Protein AF-K1S7L2-F1 (afdb_monomer_lite)

InterPro domains:
  IPR024937 Domain X [PF01348] (19-110)
  IPR049030 AI2M/AI1M-like, HNH endonuclease domain [PF21368] (154-174)

Organism: NCBI:txid408170

Structure (mmCIF, N/CA/C/O backbone):
data_AF-K1S7L2-F1
#
_entry.id   AF-K1S7L2-F1
#
loop_
_atom_site.group_PDB
_atom_site.id
_atom_site.type_symbol
_atom_site.label_atom_id
_atom_site.label_alt_id
_atom_site.label_comp_id
_atom_site.label_asym_id
_atom_site.label_entity_id
_atom_site.label_seq_id
_atom_site.pdbx_PDB_ins_code
_atom_site.Cartn_x
_atom_site.Cartn_y
_atom_site.Cartn_z
_atom_site.occupancy
_atom_site.B_iso_or_equiv
_atom_site.auth_seq_id
_atom_site.auth_comp_id
_atom_site.auth_asym_id
_atom_site.auth_atom_id
_atom_site.pdbx_PDB_model_num
ATOM 1 N N . MET A 1 1 ? 6.004 -7.649 -17.646 1.00 73.94 1 MET A N 1
ATOM 2 C CA . MET A 1 1 ? 5.746 -8.508 -16.468 1.00 73.94 1 MET A CA 1
ATOM 3 C C . MET A 1 1 ? 5.231 -7.711 -15.265 1.00 73.94 1 MET A C 1
ATOM 5 O O . MET A 1 1 ? 4.124 -7.983 -14.828 1.00 73.94 1 MET A O 1
ATOM 9 N N . ILE A 1 2 ? 5.937 -6.671 -14.799 1.00 81.94 2 ILE A N 1
ATOM 10 C CA . ILE A 1 2 ? 5.478 -5.787 -13.698 1.00 81.94 2 ILE A CA 1
ATOM 11 C C . ILE A 1 2 ? 4.090 -5.176 -13.944 1.00 81.94 2 ILE A C 1
ATOM 13 O O . ILE A 1 2 ? 3.251 -5.169 -13.051 1.00 81.94 2 ILE A O 1
ATOM 17 N N . ARG A 1 3 ? 3.817 -4.721 -15.174 1.00 82.31 3 ARG A N 1
ATOM 18 C CA . ARG A 1 3 ? 2.500 -4.181 -15.559 1.00 82.31 3 ARG A CA 1
ATOM 19 C C . ARG A 1 3 ? 1.373 -5.199 -15.380 1.00 82.31 3 ARG A C 1
ATOM 21 O O . ARG A 1 3 ? 0.366 -4.873 -14.769 1.00 82.31 3 ARG A O 1
ATOM 28 N N . LYS A 1 4 ? 1.578 -6.433 -15.862 1.00 85.06 4 LYS A N 1
ATOM 29 C CA . LYS A 1 4 ? 0.624 -7.538 -15.681 1.00 85.06 4 LYS A CA 1
ATOM 30 C C . LYS A 1 4 ? 0.366 -7.770 -14.191 1.00 85.06 4 LYS A C 1
ATOM 32 O O . LYS A 1 4 ? -0.777 -7.733 -13.779 1.00 85.06 4 LYS A O 1
ATOM 37 N N . LYS A 1 5 ? 1.418 -7.813 -13.365 1.00 86.44 5 LYS A N 1
ATOM 38 C CA . LYS A 1 5 ? 1.265 -7.946 -11.906 1.00 86.44 5 LYS A CA 1
ATOM 39 C C . LYS A 1 5 ? 0.478 -6.810 -11.247 1.00 86.44 5 LYS A C 1
ATOM 41 O O . LYS A 1 5 ? -0.316 -7.072 -10.355 1.00 86.44 5 LYS A O 1
ATOM 46 N N . LEU A 1 6 ? 0.662 -5.561 -11.674 1.00 86.94 6 LEU A N 1
ATOM 47 C CA . LEU A 1 6 ? -0.126 -4.436 -11.155 1.00 86.94 6 LEU A CA 1
ATOM 48 C C . LEU A 1 6 ? -1.616 -4.537 -11.509 1.00 86.94 6 LEU A C 1
ATOM 50 O O . LEU A 1 6 ? -2.456 -4.131 -10.704 1.00 86.94 6 LEU A O 1
ATOM 54 N N . LEU A 1 7 ? -1.928 -5.065 -12.695 1.00 87.75 7 LEU A N 1
ATOM 55 C CA . LEU A 1 7 ? -3.298 -5.355 -13.117 1.00 87.75 7 LEU A CA 1
ATOM 56 C C . LEU A 1 7 ? -3.876 -6.544 -12.343 1.00 87.75 7 LEU A C 1
ATOM 58 O O . LEU A 1 7 ? -4.989 -6.428 -11.845 1.00 87.75 7 LEU A O 1
ATOM 62 N N . ASP A 1 8 ? -3.103 -7.622 -12.167 1.00 88.19 8 ASP A N 1
ATOM 63 C CA . ASP A 1 8 ? -3.499 -8.807 -11.390 1.00 88.19 8 ASP A CA 1
ATOM 64 C C . ASP A 1 8 ? -3.865 -8.427 -9.948 1.00 88.19 8 ASP A C 1
ATOM 66 O O . ASP A 1 8 ? -4.847 -8.910 -9.393 1.00 88.19 8 ASP A O 1
ATOM 70 N N . TYR A 1 9 ? -3.101 -7.515 -9.340 1.00 87.19 9 TYR A N 1
ATOM 71 C CA . TYR A 1 9 ? -3.396 -7.000 -8.003 1.00 87.19 9 TYR A CA 1
ATOM 72 C C . TYR A 1 9 ? -4.542 -5.972 -7.969 1.00 87.19 9 TYR A C 1
ATOM 74 O O . TYR A 1 9 ? -4.913 -5.502 -6.895 1.00 87.19 9 TYR A O 1
ATOM 82 N N . GLY A 1 10 ? -5.076 -5.553 -9.120 1.00 87.94 10 GLY A N 1
ATOM 83 C CA . GLY A 1 10 ? -6.104 -4.512 -9.213 1.00 87.94 10 GLY A CA 1
ATOM 84 C C . GLY A 1 10 ? -5.632 -3.115 -8.787 1.00 87.94 10 GLY A C 1
ATOM 85 O O . GLY A 1 10 ? -6.458 -2.249 -8.505 1.00 87.94 10 GLY A O 1
ATOM 86 N N . ALA A 1 11 ? -4.315 -2.883 -8.721 1.00 89.00 11 ALA A N 1
ATOM 87 C CA . ALA A 1 11 ? -3.704 -1.616 -8.295 1.00 89.00 11 ALA A CA 1
ATOM 88 C C . ALA A 1 11 ? -3.587 -0.583 -9.427 1.00 89.00 11 ALA A C 1
ATOM 90 O O . ALA A 1 11 ? -3.297 0.590 -9.178 1.00 89.00 11 ALA A O 1
ATOM 91 N N . LEU A 1 12 ? -3.769 -1.016 -10.674 1.00 92.12 12 LEU A N 1
ATOM 92 C CA . LEU A 1 12 ? -3.581 -0.201 -11.866 1.00 92.12 12 LEU A CA 1
ATOM 93 C C . LEU A 1 12 ? -4.836 -0.201 -12.738 1.00 92.12 12 LEU A C 1
ATOM 95 O O . LEU A 1 12 ? -5.480 -1.225 -12.935 1.00 92.12 12 LEU A O 1
ATOM 99 N N . GLU A 1 13 ? -5.139 0.962 -13.299 1.00 89.81 13 GLU A N 1
ATOM 100 C CA . GLU A 1 13 ? -6.130 1.165 -14.345 1.00 89.81 13 GLU A CA 1
ATOM 101 C C . GLU A 1 13 ? -5.433 1.762 -15.572 1.00 89.81 13 GLU A C 1
ATOM 103 O O . GLU A 1 13 ? -4.646 2.707 -15.453 1.00 89.81 13 GLU A O 1
ATOM 108 N N . ILE A 1 14 ? -5.713 1.209 -16.751 1.00 88.31 14 ILE A N 1
ATOM 109 C CA . ILE A 1 14 ? -5.233 1.752 -18.024 1.00 88.31 14 ILE A CA 1
ATOM 110 C C . ILE A 1 14 ? -6.336 2.655 -18.565 1.00 88.31 14 ILE A C 1
ATOM 112 O O . ILE A 1 14 ? -7.456 2.200 -18.783 1.00 88.31 14 ILE A O 1
ATOM 116 N N . LYS A 1 15 ? -6.031 3.938 -18.764 1.00 85.81 15 LYS A N 1
ATOM 117 C CA . LYS A 1 15 ? -6.932 4.889 -19.426 1.00 85.81 15 LYS A CA 1
ATOM 118 C C . LYS A 1 15 ? -6.304 5.368 -20.719 1.00 85.81 15 LYS A C 1
ATOM 120 O O . LYS A 1 15 ? -5.113 5.653 -20.742 1.00 85.81 15 LYS A O 1
ATOM 125 N N . MET A 1 16 ? -7.100 5.514 -21.770 1.00 84.62 16 MET A N 1
ATOM 126 C CA . MET A 1 16 ? -6.649 6.185 -22.984 1.00 84.62 16 MET A CA 1
ATOM 127 C C . MET A 1 16 ? -6.939 7.679 -22.898 1.00 84.62 16 MET A C 1
ATOM 129 O O . MET A 1 16 ? -8.028 8.083 -22.495 1.00 84.62 16 MET A O 1
ATOM 133 N N . HIS A 1 17 ? -5.964 8.497 -23.278 1.00 78.38 17 HIS A N 1
ATOM 134 C CA . HIS A 1 17 ? -6.149 9.933 -23.449 1.00 78.38 17 HIS A CA 1
ATOM 135 C C . HIS A 1 17 ? -5.375 10.381 -24.691 1.00 78.38 17 HIS A C 1
ATOM 137 O O . HIS A 1 17 ? -4.166 10.169 -24.776 1.00 78.38 17 HIS A O 1
ATOM 143 N N . ASN A 1 18 ? -6.072 10.969 -25.667 1.00 78.50 18 ASN A N 1
ATOM 144 C CA . ASN A 1 18 ? -5.516 11.402 -26.958 1.00 78.50 18 ASN A CA 1
ATOM 145 C C . ASN A 1 18 ? -4.685 10.313 -27.670 1.00 78.50 18 ASN A C 1
ATOM 147 O O . ASN A 1 18 ? -3.559 10.562 -28.095 1.00 78.50 18 ASN A O 1
ATOM 151 N N . GLY A 1 19 ? -5.204 9.081 -27.732 1.00 80.50 19 GLY A N 1
ATOM 152 C CA . GLY A 1 19 ? -4.535 7.952 -28.398 1.00 80.50 19 GLY A CA 1
ATOM 153 C C . GLY A 1 19 ? -3.297 7.401 -27.676 1.00 80.50 19 GLY A C 1
ATOM 154 O O . GLY A 1 19 ? -2.650 6.497 -28.195 1.00 80.50 19 GLY A O 1
ATOM 155 N N . LYS A 1 20 ? -2.959 7.911 -26.482 1.00 82.44 20 LYS A N 1
ATOM 156 C CA . LYS A 1 20 ? -1.865 7.404 -25.640 1.00 82.44 20 LYS A CA 1
ATOM 157 C C . LYS A 1 20 ? -2.411 6.705 -24.398 1.00 82.44 20 LYS A C 1
ATOM 159 O O . LYS A 1 20 ? -3.369 7.170 -23.776 1.00 82.44 20 LYS A O 1
ATOM 164 N N . GLU A 1 21 ? -1.778 5.597 -24.020 1.00 85.31 21 GLU A N 1
ATOM 165 C CA . GLU A 1 21 ? -2.082 4.879 -22.781 1.00 85.31 21 GLU A CA 1
ATOM 166 C C . GLU A 1 21 ? -1.514 5.617 -21.564 1.00 85.31 21 GLU A C 1
ATOM 168 O O . GLU A 1 21 ? -0.316 5.888 -21.475 1.00 85.31 21 GLU A O 1
ATOM 173 N N . PHE A 1 22 ? -2.374 5.889 -20.587 1.00 82.12 22 PHE A N 1
ATOM 174 C CA . PHE A 1 22 ? -2.014 6.435 -19.287 1.00 82.12 22 PHE A CA 1
ATOM 175 C C . PHE A 1 22 ? -2.289 5.414 -18.190 1.00 82.12 22 PHE A C 1
ATOM 177 O O . PHE A 1 22 ? -3.407 4.928 -18.009 1.00 82.12 22 PHE A O 1
ATOM 184 N N . TYR A 1 23 ? -1.253 5.143 -17.405 1.00 87.19 23 TYR A N 1
ATOM 185 C CA . TYR A 1 23 ? -1.299 4.236 -16.269 1.00 87.19 23 TYR A CA 1
ATOM 186 C C . TYR A 1 23 ? -1.685 5.013 -15.011 1.00 87.19 23 TYR A C 1
ATOM 188 O O . TYR A 1 23 ? -0.914 5.843 -14.527 1.00 87.19 23 TYR A O 1
ATOM 196 N N . LYS A 1 24 ? -2.886 4.766 -14.480 1.00 89.81 24 LYS A N 1
ATOM 197 C CA . LYS A 1 24 ? -3.389 5.442 -13.279 1.00 89.81 24 LYS A CA 1
ATOM 198 C C . LYS A 1 24 ? -3.523 4.462 -12.111 1.00 89.81 24 LYS A C 1
ATOM 200 O O . LYS A 1 24 ? -4.130 3.407 -12.273 1.00 89.81 24 LYS A O 1
ATOM 205 N N . PRO A 1 25 ? -3.013 4.805 -10.915 1.00 93.12 25 PRO A N 1
ATOM 206 C CA . PRO A 1 25 ? -3.255 4.013 -9.716 1.00 93.12 25 PRO A CA 1
ATOM 207 C C . PRO A 1 25 ? -4.755 3.932 -9.407 1.00 93.12 25 PRO A C 1
ATOM 209 O O . PRO A 1 25 ? -5.453 4.955 -9.424 1.00 93.12 25 PRO A O 1
ATOM 212 N N . LYS A 1 26 ? -5.237 2.732 -9.089 1.00 94.06 26 LYS A N 1
ATOM 213 C CA . LYS A 1 26 ? -6.642 2.432 -8.787 1.00 94.06 26 LYS A CA 1
ATOM 214 C C . LYS A 1 26 ? -6.779 2.029 -7.320 1.00 94.06 26 LYS A C 1
ATOM 216 O O . LYS A 1 26 ? -5.884 1.405 -6.773 1.00 94.06 26 LYS A O 1
ATOM 221 N N . HIS A 1 27 ? -7.877 2.404 -6.665 1.00 94.06 27 HIS A N 1
ATOM 222 C CA . HIS A 1 27 ? -8.165 1.874 -5.329 1.00 94.06 27 HIS A CA 1
ATOM 223 C C . HIS A 1 27 ? -8.591 0.406 -5.426 1.00 94.06 27 HIS A C 1
ATOM 225 O O . HIS A 1 27 ? -9.180 -0.007 -6.425 1.00 94.06 27 HIS A O 1
ATOM 231 N N . ARG A 1 28 ? -8.344 -0.365 -4.368 1.00 92.75 28 ARG A N 1
ATOM 232 C CA . ARG A 1 28 ? -8.707 -1.782 -4.302 1.00 92.75 28 ARG A CA 1
ATOM 233 C C . ARG A 1 28 ? -9.922 -1.968 -3.387 1.00 92.75 28 ARG A C 1
ATOM 235 O O . ARG A 1 28 ? -9.745 -2.037 -2.172 1.00 92.75 28 ARG A O 1
ATOM 242 N N . PRO A 1 29 ? -11.153 -2.021 -3.929 1.00 88.94 29 PRO A N 1
ATOM 243 C CA . PRO A 1 29 ? -12.369 -1.983 -3.115 1.00 88.94 29 PRO A CA 1
ATOM 244 C C . PRO A 1 29 ? -12.507 -3.188 -2.179 1.00 88.94 29 PRO A C 1
ATOM 246 O O . PRO A 1 2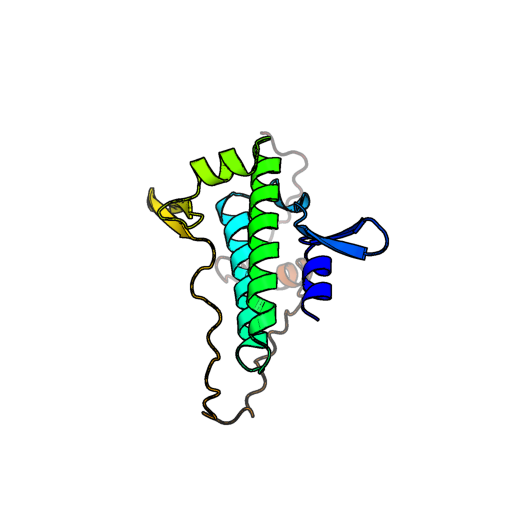9 ? -12.995 -3.041 -1.065 1.00 88.94 29 PRO A O 1
ATOM 249 N N . TYR A 1 30 ? -11.990 -4.353 -2.575 1.00 90.38 30 TYR A N 1
ATOM 250 C CA . TYR A 1 30 ? -12.016 -5.570 -1.758 1.00 90.38 30 TYR A CA 1
ATOM 251 C C . TYR A 1 30 ? -11.190 -5.472 -0.459 1.00 90.38 30 TYR A C 1
ATOM 253 O O . TYR A 1 30 ? -11.364 -6.299 0.427 1.00 90.38 30 TYR A O 1
ATOM 261 N N . LEU A 1 31 ? -10.309 -4.470 -0.330 1.00 90.81 31 LEU A N 1
ATOM 262 C CA . LEU A 1 31 ? -9.516 -4.214 0.879 1.00 90.81 31 LEU A CA 1
ATOM 263 C C . LEU A 1 31 ? -10.160 -3.188 1.824 1.00 90.81 31 LEU A C 1
ATOM 265 O O . LEU A 1 31 ? -9.638 -2.966 2.909 1.00 90.8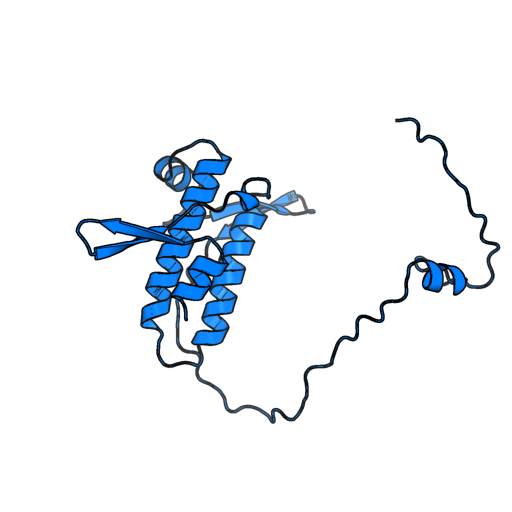1 31 LEU A O 1
ATOM 269 N N . ILE A 1 32 ? -11.265 -2.536 1.438 1.00 90.31 32 ILE A N 1
ATOM 270 C CA . ILE A 1 32 ? -11.869 -1.446 2.227 1.00 90.31 32 ILE A CA 1
ATOM 271 C C . ILE A 1 32 ? -12.318 -1.920 3.618 1.00 90.31 32 ILE A C 1
ATOM 273 O O . ILE A 1 32 ? -12.189 -1.174 4.588 1.00 90.31 32 ILE A O 1
ATOM 277 N N . ASN A 1 33 ? -12.804 -3.159 3.714 1.00 87.44 33 ASN A N 1
ATOM 278 C CA . ASN A 1 33 ? -13.331 -3.732 4.955 1.00 87.44 33 ASN A CA 1
ATOM 279 C C . ASN A 1 33 ? -12.246 -4.331 5.867 1.00 87.44 33 ASN A C 1
ATOM 281 O O . ASN A 1 33 ? -12.549 -4.698 6.997 1.00 87.44 33 ASN A O 1
ATOM 285 N N . SER A 1 34 ? -11.002 -4.443 5.394 1.00 90.75 34 SER A N 1
ATOM 286 C CA . SER A 1 34 ? -9.876 -4.957 6.183 1.00 90.75 34 SER A CA 1
ATOM 287 C C . SER A 1 34 ? -9.371 -3.919 7.182 1.00 90.75 34 SER A C 1
ATOM 289 O O . SER A 1 34 ? -9.575 -2.714 6.995 1.00 90.75 34 SER A O 1
ATOM 291 N N . ASP A 1 35 ? -8.670 -4.362 8.226 1.00 91.25 35 ASP A N 1
ATOM 292 C CA . ASP A 1 35 ? -8.058 -3.440 9.186 1.00 91.25 35 ASP A CA 1
ATOM 293 C C . ASP A 1 35 ? -6.969 -2.569 8.527 1.00 91.25 35 ASP A C 1
ATOM 295 O O . ASP A 1 35 ? -6.360 -2.955 7.529 1.00 91.25 35 ASP A O 1
ATOM 299 N N . ASP A 1 36 ? -6.711 -1.372 9.065 1.00 90.88 36 ASP A N 1
ATOM 300 C CA . ASP A 1 36 ? -5.679 -0.475 8.520 1.00 90.88 36 ASP A CA 1
ATOM 301 C C . ASP A 1 36 ? -4.313 -1.167 8.456 1.00 90.88 36 ASP A C 1
ATOM 303 O O . ASP A 1 36 ? -3.620 -1.114 7.430 1.00 90.88 36 ASP A O 1
ATOM 307 N N . LEU A 1 37 ? -3.940 -1.869 9.530 1.00 92.81 37 LEU A N 1
ATOM 308 C CA . LEU A 1 37 ? -2.681 -2.597 9.567 1.00 92.81 37 LEU A CA 1
ATOM 309 C C . LEU A 1 37 ? -2.648 -3.668 8.474 1.00 92.81 37 LEU A C 1
ATOM 311 O O . LEU A 1 37 ? -1.683 -3.721 7.716 1.00 92.81 37 LEU A O 1
ATOM 315 N N . GLU A 1 38 ? -3.710 -4.460 8.333 1.00 92.88 38 GLU A N 1
ATOM 316 C CA . GLU A 1 38 ? -3.802 -5.520 7.323 1.00 92.88 38 GLU A CA 1
ATOM 317 C C . GLU A 1 38 ? -3.674 -4.985 5.896 1.00 92.88 38 GLU A C 1
ATOM 319 O O . GLU A 1 38 ? -2.953 -5.565 5.079 1.00 92.88 38 GLU A O 1
ATOM 324 N N . ILE A 1 39 ? -4.329 -3.858 5.589 1.00 93.62 39 ILE A N 1
ATOM 325 C CA . ILE A 1 39 ? -4.204 -3.203 4.282 1.00 93.62 39 ILE A CA 1
ATOM 326 C C . ILE A 1 39 ? -2.735 -2.845 4.046 1.00 93.62 39 ILE A C 1
ATOM 328 O O . ILE A 1 39 ? -2.168 -3.208 3.015 1.00 93.62 39 ILE A O 1
ATOM 332 N N . LEU A 1 40 ? -2.095 -2.163 5.001 1.00 94.06 40 LEU A N 1
ATOM 333 C CA . LEU A 1 40 ? -0.698 -1.743 4.872 1.00 94.06 40 LEU A CA 1
ATOM 334 C C . LEU A 1 40 ? 0.243 -2.944 4.700 1.00 94.06 40 LEU A C 1
ATOM 336 O O . LEU A 1 40 ? 1.146 -2.927 3.859 1.00 94.06 40 LEU A O 1
ATOM 340 N N . GLU A 1 41 ? 0.039 -3.995 5.488 1.00 92.50 41 GLU A N 1
ATOM 341 C CA . GLU A 1 41 ? 0.856 -5.200 5.436 1.00 92.50 41 GLU A CA 1
ATOM 342 C C . GLU A 1 41 ? 0.695 -5.960 4.128 1.00 92.50 41 GLU A C 1
ATOM 344 O O . GLU A 1 41 ? 1.700 -6.415 3.581 1.00 92.50 41 GLU A O 1
ATOM 349 N N . ARG A 1 42 ? -0.518 -6.010 3.567 1.00 93.75 42 ARG A N 1
ATOM 350 C CA . ARG A 1 42 ? -0.772 -6.596 2.248 1.00 93.75 42 ARG A CA 1
ATOM 351 C C . ARG A 1 42 ? 0.054 -5.906 1.163 1.00 93.75 42 ARG A C 1
ATOM 353 O O . ARG A 1 42 ? 0.804 -6.575 0.453 1.00 93.75 42 ARG A O 1
ATOM 360 N N . TYR A 1 43 ? -0.020 -4.576 1.071 1.00 94.25 43 TYR A N 1
ATOM 361 C CA . TYR A 1 43 ? 0.764 -3.810 0.094 1.00 94.25 43 TYR A CA 1
ATOM 362 C C . TYR A 1 43 ? 2.273 -4.002 0.298 1.00 94.25 43 TYR A C 1
ATOM 364 O O . TYR A 1 43 ? 3.013 -4.222 -0.662 1.00 94.25 43 TYR A O 1
ATOM 372 N N . ASN A 1 44 ? 2.735 -3.969 1.548 1.00 93.12 44 ASN A N 1
ATOM 373 C CA . ASN A 1 44 ? 4.140 -4.182 1.875 1.00 93.12 44 ASN A CA 1
ATOM 374 C C . ASN A 1 44 ? 4.627 -5.592 1.500 1.00 93.12 44 ASN A C 1
ATOM 376 O O . ASN A 1 44 ? 5.732 -5.737 0.976 1.00 93.12 44 ASN A O 1
ATOM 380 N N . ALA A 1 45 ? 3.832 -6.630 1.765 1.00 92.81 45 ALA A N 1
ATOM 381 C CA . ALA A 1 45 ? 4.158 -8.010 1.416 1.00 92.81 45 ALA A CA 1
ATOM 382 C C . ALA A 1 45 ? 4.257 -8.196 -0.105 1.00 92.81 45 ALA A C 1
ATOM 384 O O . ALA A 1 45 ? 5.219 -8.795 -0.583 1.00 92.81 45 ALA A O 1
ATOM 385 N N . GLU A 1 46 ? 3.332 -7.612 -0.871 1.00 92.00 46 GLU A N 1
ATOM 386 C CA . GLU A 1 46 ? 3.358 -7.643 -2.338 1.00 92.00 46 GLU A CA 1
ATOM 387 C C . GLU A 1 46 ? 4.608 -6.952 -2.908 1.00 92.00 46 GLU A C 1
ATOM 389 O O . GLU A 1 46 ? 5.264 -7.495 -3.801 1.00 92.00 46 GLU A O 1
ATOM 394 N N . ILE A 1 47 ? 4.981 -5.783 -2.369 1.00 91.81 47 ILE A N 1
ATOM 395 C CA . ILE A 1 47 ? 6.195 -5.065 -2.787 1.00 91.81 47 ILE A CA 1
ATOM 396 C C . ILE A 1 47 ? 7.447 -5.879 -2.467 1.00 91.81 47 ILE A C 1
ATOM 398 O O . ILE A 1 47 ? 8.312 -6.022 -3.331 1.00 91.81 47 ILE A O 1
ATOM 402 N N . ARG A 1 48 ? 7.535 -6.456 -1.263 1.00 90.31 48 ARG A N 1
ATOM 403 C CA . ARG A 1 48 ? 8.665 -7.314 -0.879 1.00 90.31 48 ARG A CA 1
ATOM 404 C C . ARG A 1 48 ? 8.747 -8.572 -1.739 1.00 90.31 48 ARG A C 1
ATOM 406 O O . ARG A 1 48 ? 9.847 -8.956 -2.118 1.00 90.31 48 ARG A O 1
ATOM 413 N N . GLY A 1 49 ? 7.615 -9.183 -2.084 1.00 88.44 49 GLY A N 1
ATOM 414 C CA . GLY A 1 49 ? 7.564 -10.357 -2.955 1.00 88.44 49 GLY A CA 1
ATOM 415 C C . GLY A 1 49 ? 8.108 -10.063 -4.353 1.00 88.44 49 GLY A C 1
ATOM 416 O O . GLY A 1 49 ? 8.984 -10.777 -4.842 1.00 88.44 49 GLY A O 1
ATOM 417 N N . ILE A 1 50 ? 7.659 -8.961 -4.965 1.00 87.56 50 ILE A N 1
ATOM 418 C CA . ILE A 1 50 ? 8.186 -8.507 -6.258 1.00 87.56 50 ILE A CA 1
ATOM 419 C C . ILE A 1 50 ? 9.667 -8.144 -6.137 1.00 87.56 50 ILE A C 1
ATOM 421 O O . ILE A 1 50 ? 10.469 -8.586 -6.953 1.00 87.56 50 ILE A O 1
ATOM 425 N N . TYR A 1 51 ? 10.063 -7.396 -5.109 1.00 87.31 51 TYR A N 1
ATOM 426 C CA . TYR A 1 51 ? 11.467 -7.059 -4.905 1.00 87.31 51 TYR A CA 1
ATOM 427 C C . TYR A 1 51 ? 12.345 -8.303 -4.777 1.00 87.31 51 TYR A C 1
ATOM 429 O O . TYR A 1 51 ? 13.355 -8.378 -5.460 1.00 87.31 51 TYR A O 1
ATOM 437 N N . ASN A 1 52 ? 11.961 -9.303 -3.981 1.00 84.69 52 ASN A N 1
ATOM 438 C CA . ASN A 1 52 ? 12.748 -10.527 -3.833 1.00 84.69 52 ASN A CA 1
ATOM 439 C C . ASN A 1 52 ? 12.958 -11.229 -5.181 1.00 84.69 52 ASN A C 1
ATOM 441 O O . ASN A 1 52 ? 14.094 -11.565 -5.506 1.00 84.69 52 ASN A O 1
ATOM 445 N N . PHE A 1 53 ? 11.911 -11.346 -6.001 1.00 82.88 53 PHE A N 1
ATOM 446 C CA . PHE A 1 53 ? 12.013 -11.925 -7.343 1.00 82.88 53 PHE A CA 1
ATOM 447 C C . PHE A 1 53 ? 12.931 -11.118 -8.281 1.00 82.88 53 PHE A C 1
ATOM 449 O O . PHE A 1 53 ? 13.767 -11.686 -8.977 1.00 82.88 53 PHE A O 1
ATOM 456 N N . TYR A 1 54 ? 12.814 -9.786 -8.292 1.00 80.50 54 TYR A N 1
ATOM 457 C CA . TYR A 1 54 ? 13.585 -8.925 -9.200 1.00 80.50 54 TYR A CA 1
ATOM 458 C C . TYR A 1 54 ? 14.965 -8.531 -8.664 1.00 80.50 54 TYR A C 1
ATOM 460 O O . TYR A 1 54 ? 15.791 -8.065 -9.438 1.00 80.50 54 TYR A O 1
ATOM 468 N N . SER A 1 55 ? 15.245 -8.728 -7.374 1.00 77.75 55 SER A N 1
ATOM 469 C CA . SER A 1 55 ? 16.521 -8.359 -6.742 1.00 77.75 55 SER A CA 1
ATOM 470 C C . SER A 1 55 ? 17.721 -9.130 -7.296 1.00 77.75 55 SER A C 1
ATOM 472 O O . SER A 1 55 ? 18.852 -8.669 -7.145 1.00 77.75 55 SER A O 1
ATOM 474 N N . ILE A 1 56 ? 17.465 -10.265 -7.955 1.00 75.00 56 ILE A N 1
ATOM 475 C CA . ILE A 1 56 ? 18.445 -11.102 -8.661 1.00 75.00 56 ILE A CA 1
ATOM 476 C C . ILE A 1 56 ? 18.593 -10.657 -10.132 1.00 75.00 56 ILE A C 1
ATOM 478 O O . ILE A 1 56 ? 19.655 -10.816 -10.733 1.00 75.00 56 ILE A O 1
ATOM 482 N N . ALA A 1 57 ? 17.553 -10.048 -10.709 1.00 69.06 57 ALA A N 1
ATOM 483 C CA . ALA A 1 57 ? 17.503 -9.632 -12.107 1.00 69.06 57 ALA A CA 1
ATOM 484 C C . ALA A 1 57 ? 18.075 -8.215 -12.327 1.00 69.06 57 ALA A C 1
ATOM 486 O O . ALA A 1 57 ? 18.012 -7.345 -11.462 1.00 69.06 57 ALA A O 1
ATOM 487 N N . ASN A 1 58 ? 18.583 -7.940 -13.533 1.00 63.88 58 ASN A N 1
ATOM 488 C CA . ASN A 1 58 ? 19.230 -6.659 -13.870 1.00 63.88 58 ASN A CA 1
ATOM 489 C C . ASN A 1 58 ? 18.267 -5.462 -14.051 1.00 63.88 58 ASN A C 1
ATOM 491 O O . ASN A 1 58 ? 18.723 -4.336 -14.228 1.00 63.88 58 ASN A O 1
ATOM 495 N N . ASN A 1 59 ? 16.942 -5.652 -14.016 1.00 65.69 59 ASN A N 1
ATOM 496 C CA . ASN A 1 59 ? 15.976 -4.595 -14.354 1.00 65.69 59 ASN A CA 1
ATOM 497 C C . ASN A 1 59 ? 15.368 -3.903 -13.118 1.00 65.69 59 ASN A C 1
ATOM 499 O O . ASN A 1 59 ? 14.162 -3.977 -12.874 1.00 65.69 59 ASN A O 1
ATOM 503 N N . CYS A 1 60 ? 16.204 -3.211 -12.340 1.00 65.81 60 CYS A N 1
ATOM 504 C CA . CYS A 1 60 ? 15.775 -2.541 -11.107 1.00 65.81 60 CYS A CA 1
ATOM 505 C C . CYS A 1 60 ? 14.940 -1.263 -11.351 1.00 65.81 60 CYS A C 1
ATOM 507 O O . CYS A 1 60 ? 14.036 -0.950 -10.577 1.00 65.81 60 CYS A O 1
ATOM 509 N N . HIS A 1 61 ? 15.168 -0.546 -12.457 1.00 71.31 61 HIS A N 1
ATOM 510 C CA . HIS A 1 61 ? 14.510 0.745 -12.710 1.00 71.31 61 HIS A CA 1
ATOM 511 C C . HIS A 1 61 ? 12.973 0.644 -12.708 1.00 71.31 61 HIS A C 1
ATOM 513 O O . HIS A 1 61 ? 12.269 1.483 -12.145 1.00 71.31 61 HIS A O 1
ATOM 519 N N . SER A 1 62 ? 12.447 -0.452 -13.253 1.00 80.12 62 SER A N 1
ATOM 520 C CA . SER A 1 62 ? 11.011 -0.724 -13.327 1.00 80.12 62 SER A CA 1
ATOM 521 C C . SER A 1 62 ? 10.323 -0.946 -11.961 1.00 80.12 62 SER A C 1
ATOM 523 O O . SER A 1 62 ? 9.103 -0.783 -11.854 1.00 80.12 62 SER A O 1
ATOM 525 N N . LEU A 1 63 ? 11.084 -1.240 -10.897 1.00 85.00 63 LEU A N 1
ATOM 526 C CA . LEU A 1 63 ? 10.567 -1.410 -9.532 1.00 85.00 63 LEU A CA 1
ATOM 527 C C . LEU A 1 63 ? 10.187 -0.084 -8.870 1.00 85.00 63 LEU A C 1
ATOM 529 O O . LEU A 1 63 ? 9.244 -0.039 -8.079 1.00 85.00 63 LEU A O 1
ATOM 533 N N . HIS A 1 64 ? 10.864 1.011 -9.220 1.00 86.56 64 HIS A N 1
ATOM 534 C CA . HIS A 1 64 ? 10.513 2.332 -8.701 1.00 86.56 64 HIS A CA 1
ATOM 535 C C . HIS A 1 64 ? 9.127 2.766 -9.192 1.00 86.56 64 HIS A C 1
ATOM 537 O O . HIS A 1 64 ? 8.295 3.196 -8.391 1.00 86.56 64 HIS A O 1
ATOM 543 N N . THR A 1 65 ? 8.833 2.563 -10.481 1.00 87.69 65 THR A N 1
ATOM 544 C CA . THR A 1 65 ? 7.497 2.803 -11.047 1.00 87.69 65 THR A CA 1
ATOM 545 C C . THR A 1 65 ? 6.446 1.894 -10.409 1.00 87.69 65 THR A C 1
ATOM 547 O O . THR A 1 65 ? 5.347 2.349 -10.092 1.00 87.69 65 THR A O 1
ATOM 550 N N . PHE A 1 66 ? 6.783 0.622 -10.169 1.00 90.06 66 PHE A N 1
ATOM 551 C CA . PHE A 1 66 ? 5.899 -0.312 -9.470 1.00 90.06 66 PHE A CA 1
ATOM 552 C C . PHE A 1 66 ? 5.538 0.186 -8.068 1.00 90.06 66 PHE A C 1
ATOM 554 O O . PHE A 1 66 ? 4.356 0.282 -7.738 1.00 90.06 66 PHE A O 1
ATOM 561 N N . LYS A 1 67 ? 6.545 0.561 -7.268 1.00 92.00 67 LYS A N 1
ATOM 562 C CA . LYS A 1 67 ? 6.349 1.110 -5.922 1.00 92.00 67 LYS A CA 1
ATOM 563 C C . LYS A 1 67 ? 5.438 2.328 -5.948 1.00 92.00 67 LYS A C 1
ATOM 565 O O . LYS A 1 67 ? 4.509 2.389 -5.154 1.00 92.00 67 LYS A O 1
ATOM 570 N N . TYR A 1 68 ? 5.682 3.260 -6.867 1.00 92.38 68 TYR A N 1
ATOM 571 C CA . TYR A 1 68 ? 4.879 4.473 -6.997 1.00 92.38 68 TYR A CA 1
ATOM 572 C C . TYR A 1 68 ? 3.394 4.157 -7.236 1.00 92.38 68 TYR A C 1
ATOM 574 O O . TYR A 1 68 ? 2.522 4.701 -6.558 1.00 92.38 68 TYR A O 1
ATOM 582 N N . ILE A 1 69 ? 3.093 3.232 -8.155 1.00 93.56 69 ILE A N 1
ATOM 583 C CA . ILE A 1 69 ? 1.707 2.836 -8.444 1.00 93.56 69 ILE A CA 1
ATOM 584 C C . ILE A 1 69 ? 1.073 2.160 -7.224 1.00 93.56 69 ILE A C 1
ATOM 586 O O . ILE A 1 69 ? -0.062 2.478 -6.871 1.00 93.56 69 ILE A O 1
ATOM 590 N N . MET A 1 70 ? 1.810 1.277 -6.547 1.00 94.62 70 MET A N 1
ATOM 591 C CA . MET A 1 70 ? 1.357 0.606 -5.325 1.00 94.62 70 MET A CA 1
ATOM 592 C C . MET A 1 70 ? 1.068 1.592 -4.188 1.00 94.62 70 MET A C 1
ATOM 594 O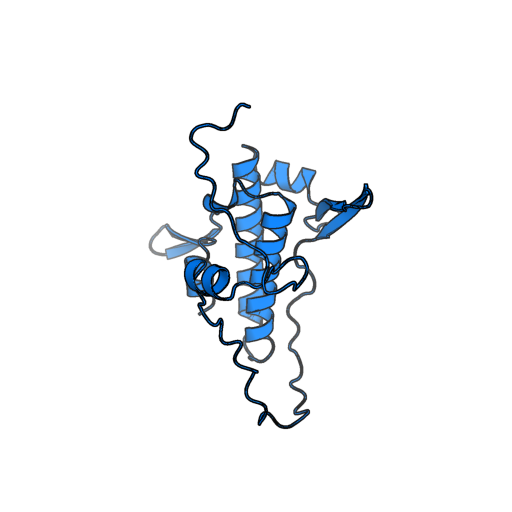 O . MET A 1 70 ? 0.032 1.495 -3.536 1.00 94.62 70 MET A O 1
ATOM 598 N N . GLU A 1 71 ? 1.950 2.566 -3.985 1.00 95.00 71 GLU A N 1
ATOM 599 C CA . GLU A 1 71 ? 1.826 3.600 -2.959 1.00 95.00 71 GLU A CA 1
ATOM 600 C C . GLU A 1 71 ? 0.564 4.451 -3.178 1.00 95.00 71 GLU A C 1
ATOM 602 O O . GLU A 1 71 ? -0.270 4.590 -2.284 1.00 95.00 71 GLU A O 1
ATOM 607 N N . TYR A 1 72 ? 0.349 4.950 -4.399 1.00 95.38 72 TYR A N 1
ATOM 608 C CA . TYR A 1 72 ? -0.843 5.744 -4.710 1.00 95.38 72 TYR A CA 1
ATOM 609 C C . TYR A 1 72 ? -2.134 4.912 -4.753 1.00 95.38 72 TYR A C 1
ATOM 611 O O . TYR A 1 72 ? -3.199 5.420 -4.395 1.00 95.38 72 TYR A O 1
ATOM 619 N N . SER A 1 73 ? -2.061 3.638 -5.153 1.00 95.81 73 SER A N 1
ATOM 620 C CA . SER A 1 73 ? -3.170 2.676 -5.043 1.00 95.81 73 SER A CA 1
ATOM 621 C C . SER A 1 73 ? -3.590 2.502 -3.582 1.00 95.81 73 SER A C 1
ATOM 623 O O . SER A 1 73 ? -4.781 2.561 -3.260 1.00 95.81 73 SER A O 1
ATOM 625 N N . MET A 1 74 ? -2.617 2.358 -2.676 1.00 96.38 74 MET A N 1
ATOM 626 C CA . MET A 1 74 ? -2.860 2.271 -1.237 1.00 96.38 74 MET A CA 1
ATOM 627 C C . MET A 1 74 ? -3.523 3.548 -0.720 1.00 96.38 74 MET A C 1
ATOM 629 O O . MET A 1 74 ? -4.575 3.466 -0.088 1.00 96.38 74 MET A O 1
ATOM 633 N N . TYR A 1 75 ? -2.994 4.730 -1.052 1.00 96.44 75 TYR A N 1
ATOM 634 C CA . TYR A 1 75 ? -3.599 5.995 -0.622 1.00 96.44 75 TYR A CA 1
ATOM 635 C C . TYR A 1 75 ? -5.047 6.141 -1.079 1.00 96.44 75 TYR A C 1
ATOM 637 O O . TYR A 1 75 ? -5.899 6.555 -0.297 1.00 96.44 75 TYR A O 1
ATOM 645 N N . LYS A 1 76 ? -5.351 5.763 -2.325 1.00 96.25 76 LYS A N 1
ATOM 646 C CA . LYS A 1 76 ? -6.724 5.774 -2.842 1.00 96.25 76 LYS A CA 1
ATOM 647 C C . LYS A 1 76 ? -7.621 4.756 -2.131 1.00 96.25 76 LYS A C 1
ATOM 649 O O . LYS A 1 76 ? -8.799 5.031 -1.933 1.00 96.25 76 LYS A O 1
ATOM 654 N N . THR A 1 77 ? -7.075 3.612 -1.726 1.00 96.38 77 THR A N 1
ATOM 655 C CA . THR A 1 77 ? -7.802 2.589 -0.955 1.00 96.38 77 THR A CA 1
ATOM 656 C C . THR A 1 77 ? -8.185 3.117 0.428 1.00 96.38 77 THR A C 1
ATOM 658 O O . THR A 1 77 ? -9.355 3.069 0.797 1.00 96.38 77 THR A O 1
ATOM 661 N N . TYR A 1 78 ? -7.240 3.728 1.146 1.00 96.25 78 TYR A N 1
ATOM 662 C CA . TYR A 1 78 ? -7.503 4.393 2.427 1.00 96.25 78 TYR A CA 1
ATOM 663 C C . TYR A 1 78 ? -8.479 5.564 2.291 1.00 96.25 78 TYR A C 1
ATOM 665 O O . TYR A 1 78 ? -9.396 5.713 3.097 1.00 96.25 78 TYR A O 1
ATOM 673 N N . ALA A 1 79 ? -8.308 6.382 1.252 1.00 96.50 79 ALA A N 1
ATOM 674 C CA . ALA A 1 79 ? -9.197 7.499 0.958 1.00 96.50 79 ALA A CA 1
ATOM 675 C C . ALA A 1 79 ? -10.637 7.004 0.764 1.00 96.50 79 ALA A C 1
ATOM 677 O O . ALA A 1 79 ? -11.559 7.546 1.368 1.00 96.50 79 ALA A O 1
ATOM 678 N N . SER A 1 80 ? -10.815 5.911 0.016 1.00 95.69 80 SER A N 1
ATOM 679 C CA . SER A 1 80 ? -12.122 5.282 -0.173 1.00 95.69 80 SER A CA 1
ATOM 680 C C . SER A 1 80 ? -12.695 4.705 1.125 1.00 95.69 80 SER A C 1
ATOM 682 O O . SER A 1 80 ? -13.878 4.904 1.387 1.00 95.69 80 SER A O 1
ATOM 684 N N . LYS A 1 81 ? -11.878 4.033 1.950 1.00 95.25 81 LYS A N 1
ATOM 685 C CA . LYS A 1 81 ? -12.300 3.470 3.245 1.00 95.25 81 LYS A CA 1
ATOM 686 C C . LYS A 1 81 ? -12.850 4.538 4.188 1.00 95.25 81 LYS A C 1
ATOM 688 O O . LYS A 1 81 ? -13.904 4.359 4.785 1.00 95.25 81 LYS A O 1
ATOM 693 N N . TYR A 1 82 ? -12.166 5.675 4.270 1.00 95.69 82 TYR A N 1
ATOM 694 C CA . TYR A 1 82 ? -12.539 6.781 5.153 1.00 95.69 82 TYR A CA 1
ATOM 695 C C . TYR A 1 82 ? -13.413 7.849 4.489 1.00 95.69 82 TYR A C 1
ATOM 697 O O . TYR A 1 82 ? -13.614 8.904 5.086 1.00 95.69 82 TYR A O 1
ATOM 705 N N . ARG A 1 83 ? -13.897 7.615 3.258 1.00 93.94 83 ARG A N 1
ATOM 706 C CA . ARG A 1 83 ? -14.659 8.595 2.457 1.00 93.94 83 ARG A CA 1
ATOM 707 C C . ARG A 1 83 ? -14.002 9.982 2.451 1.00 93.94 83 ARG A C 1
ATOM 709 O O . ARG A 1 83 ? -14.639 11.005 2.674 1.00 93.94 83 ARG A O 1
ATOM 716 N N . SER A 1 84 ? -12.694 9.997 2.231 1.00 95.50 84 SER A N 1
ATOM 717 C CA . SER A 1 84 ? -11.845 11.184 2.298 1.00 95.50 84 SER A CA 1
ATOM 718 C C . SER A 1 84 ? -11.018 11.336 1.024 1.00 95.50 84 SER A C 1
ATOM 720 O O . SER A 1 84 ? -11.067 10.506 0.116 1.00 95.50 84 SER A O 1
ATOM 722 N N . SER A 1 85 ? -10.247 12.416 0.939 1.00 95.56 85 SER A N 1
ATOM 723 C CA . SER A 1 85 ? -9.278 12.617 -0.137 1.00 95.56 85 SER A CA 1
ATOM 724 C C . SER A 1 85 ? -7.917 12.001 0.200 1.00 95.56 85 SER A C 1
ATOM 726 O O . SER A 1 85 ? -7.509 11.920 1.360 1.00 95.56 85 SER A O 1
ATOM 728 N N . VAL A 1 86 ? -7.147 11.653 -0.835 1.00 95.12 86 VAL A N 1
ATOM 729 C CA . VAL A 1 86 ? -5.747 11.208 -0.690 1.00 95.12 86 VAL A CA 1
ATOM 730 C C . VAL A 1 86 ? -4.917 12.216 0.113 1.00 95.12 86 VAL A C 1
ATOM 732 O O . VAL A 1 86 ? -4.096 11.823 0.935 1.00 95.12 86 VAL A O 1
ATOM 735 N N . VAL A 1 87 ? -5.165 13.517 -0.068 1.00 95.31 87 VAL A N 1
ATOM 736 C CA . VAL A 1 87 ? -4.461 14.582 0.659 1.00 95.31 87 VAL A CA 1
ATOM 737 C C . VAL A 1 87 ? -4.733 14.505 2.164 1.00 95.31 87 VAL A C 1
ATOM 739 O O . VAL A 1 87 ? -3.796 14.591 2.954 1.00 95.31 87 VAL A O 1
ATOM 742 N N . GLN A 1 88 ? -5.989 14.308 2.575 1.00 95.75 88 GLN A N 1
ATOM 743 C CA . GLN A 1 88 ? -6.353 14.167 3.991 1.00 95.75 88 GLN A CA 1
ATOM 744 C C . GLN A 1 88 ? -5.741 12.906 4.611 1.00 95.75 88 GLN A C 1
ATOM 746 O O . GLN A 1 88 ? -5.195 12.964 5.712 1.00 95.75 88 GLN A O 1
ATOM 751 N N . ILE A 1 89 ? -5.758 11.791 3.879 1.00 96.44 89 ILE A N 1
ATOM 752 C CA . ILE A 1 89 ? -5.107 10.546 4.298 1.00 96.44 89 ILE A CA 1
ATOM 753 C C . ILE A 1 89 ? -3.604 10.744 4.494 1.00 96.44 89 ILE A C 1
ATOM 755 O O . ILE A 1 89 ? -3.072 10.390 5.545 1.00 96.44 89 ILE A O 1
ATOM 759 N N . CYS A 1 90 ? -2.922 11.366 3.531 1.00 94.69 90 CYS A N 1
ATOM 760 C CA . CYS A 1 90 ? -1.502 11.677 3.653 1.00 94.69 90 CYS A CA 1
ATOM 761 C C . CYS A 1 90 ? -1.229 12.580 4.862 1.00 94.69 90 CYS A C 1
ATOM 763 O O . CYS A 1 90 ? -0.312 12.297 5.620 1.00 94.69 90 CYS A O 1
ATOM 765 N N . LYS A 1 91 ? -2.041 13.614 5.111 1.00 94.69 91 LYS A N 1
ATOM 766 C CA . LYS A 1 91 ? -1.884 14.473 6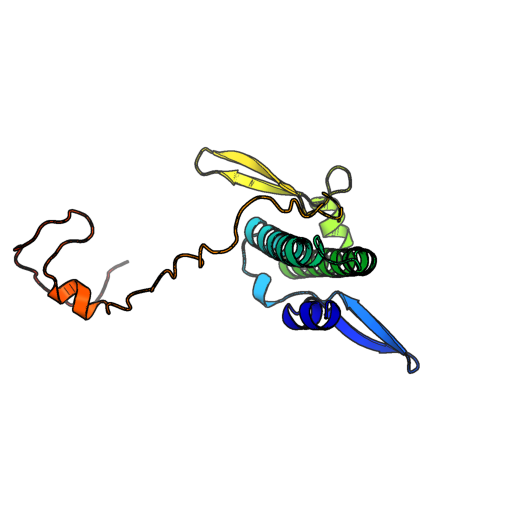.301 1.00 94.69 91 LYS A CA 1
ATOM 767 C C . LYS A 1 91 ? -2.027 13.699 7.618 1.00 94.69 91 LYS A C 1
ATOM 769 O O . LYS A 1 91 ? -1.323 13.999 8.577 1.00 94.69 91 LYS A O 1
ATOM 774 N N . LYS A 1 92 ? -2.922 12.708 7.671 1.00 94.06 92 LYS A N 1
ATOM 775 C CA . LYS A 1 92 ? -3.193 11.919 8.882 1.00 94.06 92 LYS A CA 1
ATOM 776 C C . LYS A 1 92 ? -2.121 10.857 9.153 1.00 94.06 92 LYS A C 1
ATOM 778 O O . LYS A 1 92 ? -1.644 10.744 10.281 1.00 94.06 92 LYS A O 1
ATOM 783 N N . TYR A 1 93 ? -1.758 10.079 8.135 1.00 93.88 93 TYR A N 1
ATOM 784 C CA . TYR A 1 93 ? -0.933 8.873 8.290 1.00 93.88 93 TYR A CA 1
ATOM 785 C C . TYR A 1 93 ? 0.542 9.076 7.926 1.00 93.88 93 TYR A C 1
ATOM 787 O O . TYR A 1 93 ? 1.384 8.273 8.320 1.00 93.88 93 TYR A O 1
ATOM 795 N N . LYS A 1 94 ? 0.902 10.123 7.176 1.00 92.62 94 LYS A N 1
ATOM 796 C CA . LYS A 1 94 ? 2.303 10.370 6.815 1.00 92.62 94 LYS A CA 1
ATOM 797 C C . LYS A 1 94 ? 3.028 11.006 8.003 1.00 92.62 94 LYS A C 1
ATOM 799 O O . LYS A 1 94 ? 2.651 12.077 8.474 1.00 92.62 94 LYS A O 1
ATOM 804 N N . LYS A 1 95 ? 4.061 10.327 8.495 1.00 91.44 95 LYS A N 1
ATOM 805 C CA . LYS A 1 95 ? 4.967 10.784 9.556 1.00 91.44 95 LYS A CA 1
ATOM 806 C C . LYS A 1 95 ? 6.380 10.749 8.988 1.00 91.44 95 LYS A C 1
ATOM 808 O O . LYS A 1 95 ? 6.744 9.762 8.359 1.00 91.44 95 LYS A O 1
ATOM 813 N N . ASP A 1 96 ? 7.112 11.854 9.102 1.00 88.31 96 ASP A N 1
ATOM 814 C CA . ASP A 1 96 ? 8.483 11.988 8.578 1.00 88.31 96 ASP A CA 1
ATOM 815 C C . ASP A 1 96 ? 8.611 11.631 7.085 1.00 88.31 96 ASP A C 1
ATOM 817 O O . ASP A 1 96 ? 9.570 11.018 6.628 1.00 88.31 96 ASP A O 1
ATOM 821 N N . GLY A 1 97 ? 7.583 11.967 6.299 1.00 87.06 97 GLY A N 1
ATOM 822 C CA . GLY A 1 97 ? 7.548 11.663 4.868 1.00 87.06 97 GLY A CA 1
ATOM 823 C C . GLY A 1 97 ? 7.191 10.212 4.517 1.00 87.06 97 GLY A C 1
ATOM 824 O O . GLY A 1 97 ? 7.055 9.911 3.331 1.00 87.06 97 GLY A O 1
ATOM 825 N N . VAL A 1 98 ? 6.939 9.340 5.499 1.00 92.81 98 VAL A N 1
ATOM 826 C CA . VAL A 1 98 ? 6.597 7.923 5.296 1.00 92.81 98 VAL A CA 1
ATOM 827 C C . VAL A 1 98 ? 5.199 7.612 5.831 1.00 92.81 98 VAL A C 1
ATOM 829 O O . VAL A 1 98 ? 4.810 8.020 6.927 1.00 92.81 98 VAL A O 1
ATOM 832 N N . PHE A 1 99 ? 4.404 6.876 5.053 1.00 95.25 99 PHE A N 1
ATOM 833 C CA . PHE A 1 99 ? 3.076 6.447 5.489 1.00 95.25 99 PHE A CA 1
ATOM 834 C C . PHE A 1 99 ? 3.194 5.446 6.643 1.00 95.25 99 PHE A C 1
ATOM 836 O O . PHE A 1 99 ? 3.818 4.398 6.489 1.00 95.25 99 PHE A O 1
ATOM 843 N N . THR A 1 100 ? 2.611 5.779 7.793 1.00 95.06 100 THR A N 1
ATOM 844 C CA . THR A 1 100 ? 2.771 5.039 9.045 1.00 95.06 100 THR A CA 1
ATOM 845 C C . THR A 1 100 ? 1.414 4.782 9.694 1.00 95.06 100 THR A C 1
ATOM 847 O O . THR A 1 100 ? 0.641 5.709 9.931 1.00 95.06 100 THR A O 1
ATOM 850 N N . VAL A 1 101 ? 1.141 3.524 10.029 1.00 93.75 101 VAL A N 1
ATOM 851 C CA . VAL A 1 101 ? -0.054 3.086 10.760 1.00 93.75 101 VAL A CA 1
ATOM 852 C C . VAL A 1 101 ? 0.357 2.676 12.167 1.00 93.75 101 VAL A C 1
ATOM 854 O O . VAL A 1 101 ? 1.285 1.888 12.344 1.00 93.75 101 VAL A O 1
ATOM 857 N N . SER A 1 102 ? -0.330 3.212 13.172 1.00 92.00 102 SER A N 1
ATOM 858 C CA . SER A 1 102 ? -0.142 2.824 14.572 1.00 92.00 102 SER A CA 1
ATOM 859 C C . SER A 1 102 ? -1.176 1.770 14.959 1.00 92.00 102 SE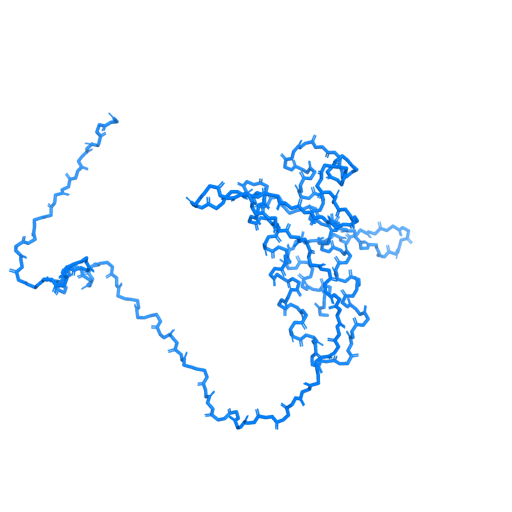R A C 1
ATOM 861 O O . SER A 1 102 ? -2.353 1.940 14.652 1.00 92.00 102 SER A O 1
ATOM 863 N N . TYR A 1 103 ? -0.762 0.721 15.663 1.00 90.50 103 TYR A N 1
ATOM 864 C CA . TYR A 1 103 ? -1.641 -0.348 16.143 1.00 90.50 103 TYR A CA 1
ATOM 865 C C . TYR A 1 103 ? -1.249 -0.775 17.559 1.00 90.50 103 TYR A C 1
ATOM 867 O O . TYR A 1 103 ? -0.113 -0.566 17.987 1.00 90.50 103 TYR A O 1
ATOM 875 N N . LYS A 1 104 ? -2.184 -1.367 18.307 1.00 89.69 104 LYS A N 1
ATOM 876 C CA . LYS A 1 104 ? -1.912 -1.898 19.649 1.00 89.69 104 LYS A CA 1
ATOM 877 C C . LYS A 1 104 ? -1.663 -3.399 19.573 1.00 89.69 104 LYS A C 1
ATOM 879 O O . LYS A 1 104 ? -2.450 -4.128 18.981 1.00 89.69 104 LYS A O 1
ATOM 884 N N . ASN A 1 105 ? -0.578 -3.863 20.185 1.00 89.06 105 ASN A N 1
ATOM 885 C CA . ASN A 1 105 ? -0.318 -5.294 20.334 1.00 89.06 105 ASN A CA 1
ATOM 886 C C . ASN A 1 105 ? -1.190 -5.886 21.464 1.00 89.06 105 ASN A C 1
ATOM 888 O O . ASN A 1 105 ? -1.705 -5.153 22.307 1.00 89.06 105 ASN A O 1
ATOM 892 N N . ARG A 1 106 ? -1.277 -7.219 21.558 1.00 84.00 106 ARG A N 1
ATOM 893 C CA . ARG A 1 106 ? -1.956 -7.960 22.640 1.00 84.00 106 ARG A CA 1
ATOM 894 C C . ARG A 1 106 ? -1.462 -7.571 24.043 1.00 84.00 106 ARG A C 1
ATOM 896 O O . ARG A 1 106 ? -2.199 -7.701 25.009 1.00 84.00 106 ARG A O 1
ATOM 903 N N . LYS A 1 107 ? -0.231 -7.055 24.147 1.00 86.19 107 LYS A N 1
ATOM 904 C CA . LYS A 1 107 ? 0.379 -6.517 25.379 1.00 86.19 107 LYS A CA 1
ATOM 905 C C . LYS A 1 107 ? 0.029 -5.041 25.665 1.00 86.19 107 LYS A C 1
ATOM 907 O O . LYS A 1 107 ? 0.644 -4.436 26.532 1.00 86.19 107 LYS A O 1
ATOM 912 N N . GLY A 1 108 ? -0.869 -4.420 24.896 1.00 86.25 108 GLY A N 1
ATOM 913 C CA . GLY A 1 108 ? -1.290 -3.019 25.058 1.00 86.25 108 GLY A CA 1
ATOM 914 C C . GLY A 1 108 ? -0.304 -1.962 24.538 1.00 86.25 108 GLY A C 1
ATOM 915 O O . GLY A 1 108 ? -0.627 -0.777 24.526 1.00 86.25 108 GLY A O 1
ATOM 916 N N . GLN A 1 109 ? 0.878 -2.367 24.068 1.00 89.50 109 GLN A N 1
ATOM 917 C CA . GLN A 1 109 ? 1.891 -1.457 23.529 1.00 89.50 109 GLN A CA 1
ATOM 918 C C . GLN A 1 109 ? 1.479 -0.923 22.151 1.00 89.50 109 GLN A C 1
ATOM 920 O O . GLN A 1 109 ? 1.082 -1.699 21.278 1.00 89.50 109 GLN A O 1
ATOM 925 N N . THR A 1 110 ? 1.610 0.391 21.949 1.00 89.81 110 THR A N 1
ATOM 926 C CA . THR A 1 110 ? 1.380 1.028 20.644 1.00 89.81 110 THR A CA 1
ATOM 927 C C . THR A 1 110 ? 2.621 0.867 19.776 1.00 89.81 110 THR A C 1
ATOM 929 O O . THR A 1 110 ? 3.658 1.473 20.040 1.00 89.81 110 THR A O 1
ATOM 932 N N . LEU A 1 111 ? 2.507 0.059 18.730 1.00 90.44 111 LEU A N 1
ATOM 933 C CA . LEU A 1 111 ? 3.534 -0.149 17.720 1.00 90.44 111 LEU A CA 1
ATOM 934 C C . LEU A 1 111 ? 3.193 0.636 16.457 1.00 90.44 111 LEU A C 1
ATOM 936 O O . LEU A 1 111 ? 2.043 1.004 16.214 1.00 90.44 111 LEU A O 1
ATOM 940 N N . LYS A 1 112 ? 4.211 0.897 15.641 1.00 92.25 112 LYS A N 1
ATOM 941 C CA . LYS A 1 112 ? 4.073 1.592 14.362 1.00 92.25 112 LYS A CA 1
ATOM 942 C C . LYS A 1 112 ? 4.538 0.680 13.241 1.00 92.25 112 LYS A C 1
ATOM 944 O O . LYS A 1 112 ? 5.567 0.016 13.352 1.00 92.25 112 LYS A O 1
ATOM 949 N N . ARG A 1 113 ? 3.790 0.670 12.146 1.00 93.12 113 ARG A N 1
ATOM 950 C CA . ARG A 1 113 ? 4.132 -0.023 10.910 1.00 93.12 113 ARG A CA 1
ATOM 951 C C . ARG A 1 113 ? 4.240 0.998 9.795 1.00 93.12 113 ARG A C 1
ATOM 953 O O . ARG A 1 113 ? 3.342 1.813 9.617 1.00 93.12 113 ARG A O 1
ATOM 960 N N . GLN A 1 114 ? 5.337 0.950 9.054 1.00 94.75 114 GLN A N 1
ATOM 961 C CA . GLN A 1 114 ? 5.610 1.879 7.962 1.00 94.75 114 GLN A CA 1
ATOM 962 C C . GLN A 1 114 ? 5.400 1.207 6.606 1.00 94.75 114 GLN A C 1
ATOM 964 O O . GLN A 1 114 ? 5.577 -0.007 6.458 1.00 94.75 114 GLN A O 1
ATOM 969 N N . PHE A 1 115 ? 5.009 1.999 5.613 1.00 95.19 115 PHE A N 1
ATOM 970 C CA . PHE A 1 115 ? 5.025 1.588 4.216 1.00 95.19 115 PHE A CA 1
ATOM 971 C C . PHE A 1 115 ? 6.462 1.369 3.746 1.00 95.19 115 PHE A C 1
ATOM 973 O O . PHE A 1 115 ? 7.372 2.084 4.155 1.00 95.19 115 PHE A O 1
ATOM 980 N N . TYR A 1 116 ? 6.663 0.386 2.876 1.00 91.81 116 TYR A N 1
ATOM 981 C CA . TYR A 1 116 ? 7.975 -0.021 2.394 1.00 91.81 116 TYR A CA 1
ATOM 982 C C . TYR A 1 116 ? 8.795 1.156 1.832 1.00 91.81 116 TYR A C 1
ATOM 984 O O . TYR A 1 116 ? 8.415 1.796 0.845 1.00 91.81 116 TYR A O 1
ATOM 992 N N . HIS A 1 117 ? 9.957 1.409 2.438 1.00 88.56 117 HIS A N 1
ATOM 993 C CA . HIS A 1 117 ? 10.851 2.511 2.071 1.00 88.56 117 HIS A CA 1
ATOM 994 C C . HIS A 1 117 ? 12.332 2.107 1.960 1.00 88.56 117 HIS A C 1
ATOM 996 O O . HIS A 1 117 ? 13.165 2.970 1.705 1.00 88.56 117 HIS A O 1
ATOM 1002 N N . ASP A 1 118 ? 12.662 0.817 2.072 1.00 84.56 118 ASP A N 1
ATOM 1003 C CA . ASP A 1 118 ? 14.052 0.317 2.124 1.00 84.56 118 ASP A CA 1
ATOM 1004 C C . ASP A 1 118 ? 14.811 0.424 0.783 1.00 84.56 118 ASP A C 1
ATOM 1006 O O . ASP A 1 118 ? 16.025 0.227 0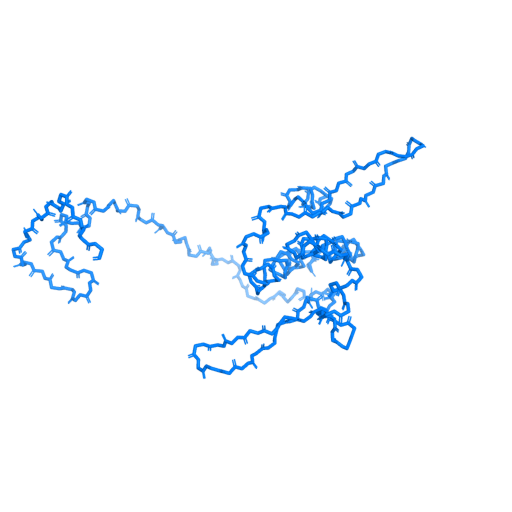.717 1.00 84.56 118 ASP A O 1
ATOM 1010 N N . GLY A 1 119 ? 14.098 0.759 -0.297 1.00 84.88 119 GLY A N 1
ATOM 1011 C CA . GLY A 1 119 ? 14.649 0.875 -1.645 1.00 84.88 119 GLY A CA 1
ATOM 1012 C C . GLY A 1 119 ? 14.946 -0.478 -2.300 1.00 84.88 119 GLY A C 1
ATOM 1013 O O . GLY A 1 119 ? 14.900 -1.531 -1.674 1.00 84.88 119 GLY A O 1
ATOM 1014 N N . PHE A 1 120 ? 15.249 -0.453 -3.598 1.00 83.75 120 PHE A N 1
ATOM 1015 C CA . PHE A 1 120 ? 15.403 -1.662 -4.413 1.00 83.75 120 PHE A CA 1
ATOM 1016 C C . PHE A 1 120 ? 16.877 -1.920 -4.751 1.00 83.75 120 PHE A C 1
ATOM 1018 O O . PHE A 1 120 ? 17.311 -1.752 -5.887 1.00 83.75 120 PHE A O 1
ATOM 1025 N N . LYS A 1 121 ? 17.692 -2.293 -3.763 1.00 82.88 121 LYS A N 1
ATOM 1026 C CA . LYS A 1 121 ? 19.107 -2.612 -4.020 1.00 82.88 121 LYS A CA 1
ATOM 1027 C C . LYS A 1 121 ? 19.235 -4.007 -4.639 1.00 82.88 121 LYS A C 1
ATOM 1029 O O . LYS A 1 121 ? 18.535 -4.937 -4.256 1.00 82.88 121 LYS A O 1
ATOM 1034 N N . ARG A 1 122 ? 20.140 -4.185 -5.603 1.00 77.62 122 ARG A N 1
ATOM 1035 C CA . ARG A 1 122 ? 20.425 -5.527 -6.129 1.00 77.62 122 ARG A CA 1
ATOM 1036 C C . ARG A 1 122 ? 21.033 -6.370 -5.009 1.00 77.62 122 ARG A C 1
ATOM 1038 O O . ARG A 1 122 ? 21.971 -5.922 -4.349 1.00 77.62 122 ARG A O 1
ATOM 1045 N N . LYS A 1 123 ? 20.516 -7.581 -4.805 1.00 78.25 123 LYS A N 1
ATOM 1046 C CA . LYS A 1 123 ? 21.150 -8.546 -3.905 1.00 78.25 123 LYS A CA 1
ATOM 1047 C C . LYS A 1 123 ? 22.253 -9.242 -4.692 1.00 78.25 123 LYS A C 1
ATOM 1049 O O . LYS A 1 123 ? 22.011 -9.734 -5.795 1.00 78.25 123 LYS A O 1
ATOM 1054 N N . LYS A 1 124 ? 23.479 -9.230 -4.166 1.00 69.19 124 LYS A N 1
ATOM 1055 C CA . LYS A 1 124 ? 24.565 -10.027 -4.740 1.00 69.19 124 LYS A CA 1
ATOM 1056 C C . LYS A 1 124 ? 24.172 -11.486 -4.521 1.00 69.19 124 LYS A C 1
ATOM 1058 O O . LYS A 1 124 ? 23.840 -11.862 -3.402 1.00 69.19 124 LYS A O 1
ATOM 1063 N N . GLN A 1 125 ? 24.104 -12.262 -5.596 1.00 61.81 125 GLN A N 1
ATOM 1064 C CA . GLN A 1 125 ? 23.834 -13.686 -5.487 1.00 61.81 125 GLN A CA 1
ATOM 1065 C C . GLN A 1 125 ? 25.121 -14.313 -4.954 1.00 61.81 125 GLN A C 1
ATOM 1067 O O . GLN A 1 125 ? 26.088 -14.468 -5.697 1.00 61.81 125 GLN A O 1
ATOM 1072 N N . GLU A 1 126 ? 25.179 -14.559 -3.649 1.00 57.53 126 GLU A N 1
ATOM 1073 C CA . GLU A 1 126 ? 26.195 -15.453 -3.111 1.00 57.53 126 GLU A CA 1
ATOM 1074 C C . GLU A 1 126 ? 25.871 -16.836 -3.677 1.00 57.53 126 GLU A C 1
ATOM 1076 O O . GLU A 1 126 ? 24.795 -17.382 -3.432 1.00 57.53 126 GLU A O 1
ATOM 1081 N N . TYR A 1 127 ? 26.767 -17.370 -4.509 1.00 54.22 127 TYR A N 1
ATOM 1082 C CA . TYR A 1 127 ? 26.810 -18.797 -4.827 1.00 54.22 127 TYR A CA 1
ATOM 1083 C C . TYR A 1 127 ? 27.245 -19.529 -3.548 1.00 54.22 127 TYR A C 1
ATOM 1085 O O . TYR A 1 127 ? 28.377 -19.980 -3.427 1.00 54.22 127 TYR A O 1
ATOM 1093 N N . GLY A 1 128 ? 26.375 -19.521 -2.543 1.00 57.06 128 GLY A N 1
ATOM 1094 C CA . GLY A 1 128 ? 26.562 -20.167 -1.256 1.00 57.06 128 GLY A CA 1
ATOM 1095 C C . GLY A 1 128 ? 25.577 -21.317 -1.145 1.00 57.06 128 GLY A C 1
ATOM 1096 O O . GLY A 1 128 ? 24.380 -21.086 -1.006 1.00 57.06 128 GLY A O 1
ATOM 1097 N N . ASP A 1 129 ? 26.138 -22.517 -1.219 1.00 52.22 129 ASP A N 1
ATOM 1098 C CA . ASP A 1 129 ? 25.563 -23.833 -0.963 1.00 52.22 129 ASP A CA 1
ATOM 1099 C C . ASP A 1 129 ? 24.556 -24.434 -1.957 1.00 52.22 129 ASP A C 1
ATOM 1101 O O . ASP A 1 129 ? 23.612 -23.828 -2.457 1.00 52.22 129 ASP A O 1
ATOM 1105 N N . CYS A 1 130 ? 24.839 -25.705 -2.238 1.00 54.44 130 CYS A N 1
ATOM 1106 C CA . CYS A 1 130 ? 24.157 -26.646 -3.110 1.00 54.44 130 CYS A CA 1
ATOM 1107 C C . CYS A 1 130 ? 22.619 -26.597 -3.017 1.00 54.44 130 CYS A C 1
ATOM 1109 O O . CYS A 1 130 ? 22.009 -26.851 -1.979 1.00 54.44 130 CYS A O 1
ATOM 1111 N N . TYR A 1 131 ? 21.977 -26.350 -4.161 1.00 52.25 131 TYR A N 1
ATOM 1112 C CA . TYR A 1 131 ? 20.519 -26.313 -4.327 1.00 52.25 131 TYR A CA 1
ATOM 1113 C C . TYR A 1 131 ? 19.884 -27.704 -4.538 1.00 52.25 131 TYR A C 1
ATOM 1115 O O . TYR A 1 131 ? 18.780 -27.797 -5.067 1.00 52.25 131 TYR A O 1
ATOM 1123 N N . ASP A 1 132 ? 20.520 -28.786 -4.080 1.00 60.88 132 ASP A N 1
ATOM 1124 C CA . ASP A 1 132 ? 19.950 -30.146 -4.154 1.00 60.88 132 ASP A CA 1
ATOM 1125 C C . ASP A 1 132 ? 18.971 -30.453 -3.010 1.00 60.88 132 ASP A C 1
ATOM 1127 O O . ASP A 1 132 ? 18.502 -31.579 -2.844 1.00 60.88 132 ASP A O 1
ATOM 1131 N N . ARG A 1 133 ? 18.618 -29.454 -2.197 1.00 58.97 133 ARG A N 1
ATOM 1132 C CA . ARG A 1 133 ? 17.506 -29.582 -1.253 1.00 58.97 133 ARG A CA 1
ATOM 1133 C C . ARG A 1 133 ? 16.240 -29.084 -1.924 1.00 58.97 133 ARG A C 1
ATOM 1135 O O . ARG A 1 133 ? 15.931 -27.894 -1.891 1.00 58.97 133 ARG A O 1
ATOM 1142 N N . LEU A 1 134 ? 15.497 -30.022 -2.510 1.00 61.59 134 LEU A N 1
ATOM 1143 C CA . LEU A 1 134 ? 14.096 -29.799 -2.852 1.00 61.59 134 LEU A CA 1
ATOM 1144 C C . LEU A 1 134 ? 13.388 -29.189 -1.627 1.00 61.59 134 LEU A C 1
ATOM 1146 O O . LEU A 1 134 ? 13.583 -29.681 -0.509 1.00 61.59 134 LEU A O 1
ATOM 1150 N N . PRO A 1 135 ? 12.594 -28.116 -1.791 1.00 57.81 135 PRO A N 1
ATOM 1151 C CA . PRO A 1 135 ? 11.797 -27.596 -0.692 1.00 57.81 135 PRO A CA 1
ATOM 1152 C C . PRO A 1 135 ? 10.932 -28.733 -0.150 1.00 57.81 135 PRO A C 1
ATOM 1154 O O . PRO A 1 135 ? 10.309 -29.456 -0.928 1.00 57.81 135 PRO A O 1
ATOM 1157 N N . VAL A 1 136 ? 10.907 -28.900 1.176 1.00 62.25 136 VAL A N 1
ATOM 1158 C CA . VAL A 1 136 ? 10.040 -29.888 1.827 1.00 62.25 136 VAL A CA 1
ATOM 1159 C C . VAL A 1 136 ? 8.612 -29.609 1.365 1.00 62.25 136 VAL A C 1
ATOM 1161 O O . VAL A 1 136 ? 8.035 -28.570 1.695 1.00 62.25 136 VAL A O 1
ATOM 1164 N N . GLN A 1 137 ? 8.063 -30.506 0.547 1.00 51.12 137 GLN A N 1
ATOM 1165 C CA . GLN A 1 137 ? 6.663 -30.459 0.158 1.00 51.12 137 GLN A CA 1
ATOM 1166 C C . GLN A 1 137 ? 5.840 -30.668 1.426 1.00 51.12 137 GLN A C 1
ATOM 1168 O O . GLN A 1 137 ? 5.731 -31.778 1.941 1.00 51.12 137 GLN A O 1
ATOM 1173 N N . TYR A 1 138 ? 5.260 -29.588 1.943 1.00 52.97 138 TYR A N 1
ATOM 1174 C CA . TYR A 1 138 ? 4.181 -29.689 2.912 1.00 52.97 138 TYR A CA 1
ATOM 1175 C C . TYR A 1 138 ? 2.965 -30.247 2.176 1.00 52.97 138 TYR A C 1
ATOM 1177 O O . TYR A 1 138 ? 2.187 -29.510 1.569 1.00 52.97 138 TYR A O 1
ATOM 1185 N N . PHE A 1 139 ? 2.822 -31.569 2.196 1.00 53.25 139 PHE A N 1
ATOM 1186 C CA . PHE A 1 139 ? 1.563 -32.204 1.859 1.00 53.25 139 PHE A CA 1
ATOM 1187 C C . PHE A 1 139 ? 0.554 -31.789 2.929 1.00 53.25 139 PHE A C 1
ATOM 1189 O O . PHE A 1 139 ? 0.611 -32.240 4.072 1.00 53.25 139 PHE A O 1
ATOM 1196 N N . TYR A 1 140 ? -0.379 -30.908 2.570 1.00 51.16 140 TYR A N 1
ATOM 1197 C CA . TYR A 1 140 ? -1.633 -30.825 3.302 1.00 51.16 140 TYR A CA 1
ATOM 1198 C C . TYR A 1 140 ? -2.342 -32.159 3.076 1.00 51.16 140 TYR A C 1
ATOM 1200 O O . TYR A 1 140 ? -3.019 -32.351 2.069 1.00 51.16 140 TYR A O 1
ATOM 1208 N N . HIS A 1 141 ? -2.136 -33.114 3.982 1.00 55.81 141 HIS A N 1
ATOM 1209 C CA . HIS A 1 141 ? -2.983 -34.292 4.047 1.00 55.81 141 HIS A CA 1
ATOM 1210 C C . HIS A 1 141 ? -4.394 -33.786 4.339 1.00 55.81 141 HIS A C 1
ATOM 1212 O O . HIS A 1 141 ? -4.682 -33.315 5.439 1.00 55.81 141 HIS A O 1
ATOM 1218 N N . GLY A 1 142 ? -5.249 -33.803 3.317 1.00 54.09 142 GLY A N 1
ATOM 1219 C CA . GLY A 1 142 ? -6.654 -33.443 3.423 1.00 54.09 142 GLY A CA 1
ATOM 1220 C C . GLY A 1 142 ? -7.413 -34.521 4.180 1.00 54.09 142 GLY A C 1
ATOM 1221 O O . GLY A 1 142 ? -8.239 -35.207 3.592 1.00 54.09 142 GLY A O 1
ATOM 1222 N N . THR A 1 143 ? -7.117 -34.716 5.464 1.00 60.53 143 THR A N 1
ATOM 1223 C CA . THR A 1 143 ? -8.001 -35.508 6.313 1.00 60.53 143 THR A CA 1
ATOM 1224 C C . THR A 1 143 ? -9.250 -34.672 6.544 1.00 60.53 143 THR A C 1
ATOM 1226 O O . THR A 1 143 ? -9.206 -33.558 7.079 1.00 60.53 143 THR A O 1
ATOM 1229 N N . SER A 1 144 ? -10.382 -35.174 6.054 1.00 69.19 144 SER A N 1
ATOM 1230 C CA . SER A 1 144 ? -11.664 -34.527 6.289 1.00 69.19 144 SER A CA 1
ATOM 1231 C C . SER A 1 144 ? -11.945 -34.504 7.797 1.00 69.19 144 SER A C 1
ATOM 1233 O O . SER A 1 144 ? -11.422 -35.324 8.557 1.00 69.19 144 SER A O 1
ATOM 1235 N N . LEU A 1 145 ? -12.793 -33.580 8.261 1.00 67.12 145 LEU A N 1
ATOM 1236 C CA . LEU A 1 145 ? -13.249 -33.565 9.660 1.00 67.12 145 LEU A CA 1
ATOM 1237 C C . LEU A 1 145 ? -13.784 -34.944 10.095 1.00 67.12 145 LEU A C 1
ATOM 1239 O O . LEU A 1 145 ? -13.604 -35.353 11.238 1.00 67.12 145 LEU A O 1
ATOM 1243 N N . ILE A 1 146 ? -14.394 -35.673 9.159 1.00 71.69 146 ILE A N 1
ATOM 1244 C CA . ILE A 1 146 ? -14.941 -37.013 9.369 1.00 71.69 146 ILE A CA 1
ATOM 1245 C C . ILE A 1 146 ? -13.823 -38.022 9.652 1.00 71.69 146 ILE A C 1
ATOM 1247 O O . ILE A 1 146 ? -13.943 -38.803 10.594 1.00 71.69 146 ILE A O 1
ATOM 1251 N N . ASP A 1 147 ? -12.727 -37.992 8.892 1.00 73.06 147 ASP A N 1
ATOM 1252 C CA . ASP A 1 147 ? -11.587 -38.894 9.113 1.00 73.06 147 ASP A CA 1
ATOM 1253 C C . ASP A 1 147 ? -10.908 -38.617 10.459 1.00 73.06 147 ASP A C 1
ATOM 1255 O O . ASP A 1 147 ? -10.495 -39.541 11.158 1.00 73.06 147 ASP A O 1
ATOM 1259 N N . ARG A 1 148 ? -10.869 -37.343 10.869 1.00 70.88 148 ARG A N 1
ATOM 1260 C CA . ARG A 1 148 ? -10.322 -36.906 12.163 1.00 70.88 148 ARG A CA 1
ATOM 1261 C C . ARG A 1 148 ? -11.196 -37.345 13.340 1.00 70.88 148 ARG A C 1
ATOM 1263 O O . ARG A 1 148 ? -10.668 -37.812 14.343 1.00 70.88 148 ARG A O 1
ATOM 1270 N N . LEU A 1 149 ? -12.523 -37.276 13.203 1.00 70.81 149 LEU A N 1
ATOM 1271 C CA . LEU A 1 149 ? -13.461 -37.801 14.204 1.00 70.81 149 LEU A CA 1
ATOM 1272 C C . LEU A 1 149 ? -13.392 -39.333 14.307 1.00 70.81 149 LEU A C 1
ATOM 1274 O O . LEU A 1 149 ? -13.406 -39.870 15.412 1.00 70.81 149 LEU A O 1
ATOM 1278 N N . LYS A 1 150 ? -13.246 -40.041 13.177 1.00 72.56 150 LYS A N 1
ATOM 1279 C CA . LYS A 1 150 ? -13.064 -41.505 13.148 1.00 72.56 150 LYS A CA 1
ATOM 1280 C C . LYS A 1 150 ? -11.774 -41.971 13.825 1.00 72.56 150 LYS A C 1
ATOM 1282 O O . LYS A 1 150 ? -11.737 -43.090 14.326 1.00 72.56 150 LYS A O 1
ATOM 1287 N N . ALA A 1 151 ? -10.739 -41.131 13.863 1.00 73.44 151 ALA A N 1
ATOM 1288 C CA . ALA A 1 151 ? -9.474 -41.453 14.518 1.00 73.44 151 ALA A CA 1
ATOM 1289 C C . ALA A 1 151 ? -9.586 -41.573 16.053 1.00 73.44 151 ALA A C 1
ATOM 1291 O O . ALA A 1 151 ? -8.611 -41.969 16.685 1.00 73.44 151 ALA A O 1
ATOM 1292 N N . ASN A 1 152 ? -10.743 -41.245 16.658 1.00 72.81 152 ASN A N 1
ATOM 1293 C CA . ASN A 1 152 ? -11.021 -41.382 18.098 1.00 72.81 152 ASN A CA 1
ATOM 1294 C C . ASN A 1 152 ? -9.933 -40.785 19.009 1.00 72.81 152 ASN A C 1
ATOM 1296 O O . ASN A 1 152 ? -9.720 -41.238 20.135 1.00 72.81 152 ASN A O 1
ATOM 1300 N N . ARG A 1 153 ? -9.257 -39.742 18.519 1.00 77.56 153 ARG A N 1
ATOM 1301 C CA . ARG A 1 153 ? -8.163 -39.063 19.202 1.00 77.56 153 ARG A CA 1
ATOM 1302 C C . ARG A 1 153 ? -8.504 -37.593 19.366 1.00 77.56 153 ARG A C 1
ATOM 1304 O O . ARG A 1 153 ? -8.733 -36.885 18.389 1.00 77.56 153 ARG A O 1
ATOM 1311 N N . CYS A 1 154 ? -8.528 -37.122 20.608 1.00 74.38 154 CYS A N 1
ATOM 1312 C CA . CYS A 1 154 ? -8.764 -35.711 20.885 1.00 74.38 154 CYS A CA 1
ATOM 1313 C C . CYS A 1 154 ? -7.567 -34.868 20.423 1.00 74.38 154 CYS A C 1
ATOM 1315 O O . CYS A 1 154 ? -6.441 -35.104 20.846 1.00 74.38 154 CYS A O 1
ATOM 1317 N N . GLU A 1 155 ? -7.796 -33.839 19.613 1.00 72.00 155 GLU A N 1
ATOM 1318 C CA . GLU A 1 155 ? -6.718 -32.973 19.111 1.00 72.00 155 GLU A CA 1
ATOM 1319 C C . GLU A 1 155 ? -6.229 -31.944 20.134 1.00 72.00 155 GLU A C 1
ATOM 1321 O O . GLU A 1 155 ? -5.123 -31.427 20.013 1.00 72.00 155 GLU A O 1
ATOM 1326 N N . LEU A 1 156 ? -7.039 -31.657 21.157 1.00 74.69 156 LEU A N 1
ATOM 1327 C CA . LEU A 1 156 ? -6.678 -30.730 22.230 1.00 74.69 156 LEU A CA 1
ATOM 1328 C C . LEU A 1 156 ? -5.816 -31.396 23.307 1.00 74.69 156 LEU A C 1
ATOM 1330 O O . LEU A 1 156 ? -4.948 -30.747 23.880 1.00 74.69 156 LEU A O 1
ATOM 1334 N N . CYS A 1 157 ? -6.066 -32.673 23.612 1.00 77.31 157 CYS A N 1
ATOM 1335 C CA . CYS A 1 157 ? -5.405 -33.362 24.727 1.00 77.31 157 CYS A CA 1
ATOM 1336 C C . CYS A 1 157 ? -4.797 -34.725 24.376 1.00 77.31 157 CYS A C 1
ATOM 1338 O O . CYS A 1 157 ? -4.239 -35.380 25.250 1.00 77.31 157 CYS A O 1
ATOM 1340 N N . GLY A 1 158 ? -4.903 -35.174 23.125 1.00 75.94 158 GLY A N 1
ATOM 1341 C CA . GLY A 1 158 ? -4.279 -36.401 22.630 1.00 75.94 158 GLY A CA 1
ATOM 1342 C C . GLY A 1 158 ? -4.874 -37.707 23.154 1.00 75.94 158 GLY A C 1
ATOM 1343 O O . GLY A 1 158 ? -4.373 -38.758 22.773 1.00 75.94 158 GLY A O 1
ATOM 1344 N N . LYS A 1 159 ? -5.905 -37.668 24.011 1.00 77.25 159 LYS A N 1
ATOM 1345 C CA . LYS A 1 159 ? -6.511 -38.874 24.592 1.00 77.25 159 LYS A CA 1
ATOM 1346 C C . LYS A 1 159 ? -7.223 -39.711 23.529 1.00 77.25 159 LYS A C 1
ATOM 1348 O O . LYS A 1 159 ? -7.950 -39.168 22.695 1.00 77.25 159 LYS A O 1
ATOM 1353 N N . GLU A 1 160 ? -7.035 -41.019 23.630 1.00 76.19 160 GLU A N 1
ATOM 1354 C CA . GLU A 1 160 ? -7.623 -42.053 22.775 1.00 76.19 160 GLU A CA 1
ATOM 1355 C C . GLU A 1 160 ? -8.611 -42.899 23.607 1.00 76.19 160 GLU A C 1
ATOM 1357 O O . GLU A 1 160 ? -8.485 -42.960 24.831 1.00 76.19 160 GLU A O 1
ATOM 1362 N N . ASN A 1 161 ? -9.600 -43.539 22.968 1.00 67.81 161 ASN A N 1
ATOM 1363 C CA . ASN A 1 161 ? -10.619 -44.398 23.613 1.00 67.81 161 ASN A CA 1
ATOM 1364 C C . ASN A 1 161 ? -11.574 -43.704 24.610 1.00 67.81 161 ASN A C 1
ATOM 1366 O O . ASN A 1 161 ? -11.997 -44.294 25.604 1.00 67.81 161 ASN A O 1
ATOM 1370 N N . ILE A 1 162 ? -11.968 -42.458 24.341 1.00 70.00 162 ILE A N 1
ATOM 1371 C CA . ILE A 1 162 ? -13.066 -41.806 25.071 1.00 70.00 162 ILE A CA 1
ATOM 1372 C C . ILE A 1 162 ? -14.363 -42.019 24.287 1.00 70.00 162 ILE A C 1
ATOM 1374 O O . ILE A 1 162 ? -14.377 -41.877 23.066 1.00 70.00 162 ILE A O 1
ATOM 1378 N N . LYS A 1 163 ? -15.462 -42.337 24.979 1.00 72.19 163 LYS A N 1
ATOM 1379 C CA . LYS A 1 163 ? -16.792 -42.398 24.364 1.00 72.19 163 LYS A CA 1
ATOM 1380 C C . LYS A 1 163 ? -17.162 -41.011 23.817 1.00 72.19 163 LYS A C 1
ATOM 1382 O O . LYS A 1 163 ? -17.291 -40.061 24.585 1.00 72.19 163 LYS A O 1
ATOM 1387 N N . LEU A 1 164 ? -17.284 -40.897 22.496 1.00 69.75 164 LEU A N 1
ATOM 1388 C CA . LEU A 1 164 ? -17.684 -39.669 21.811 1.00 69.75 164 LEU A CA 1
ATOM 1389 C C . LEU A 1 164 ? -19.208 -39.637 21.673 1.00 69.75 164 LEU A C 1
ATOM 1391 O O . LEU A 1 164 ? -19.777 -40.467 20.965 1.00 69.75 164 LEU A O 1
ATOM 1395 N N . ASP A 1 165 ? -19.856 -38.664 22.310 1.00 72.31 165 ASP A N 1
ATOM 1396 C CA . ASP A 1 165 ? -21.287 -38.411 22.141 1.00 72.31 165 ASP A CA 1
ATOM 1397 C C . ASP A 1 165 ? -21.500 -37.238 21.170 1.00 72.31 165 ASP A C 1
ATOM 1399 O O . ASP A 1 165 ? -20.973 -36.136 21.343 1.00 72.31 165 ASP A O 1
ATOM 1403 N N . MET A 1 166 ? -22.268 -37.482 20.106 1.00 69.56 166 MET A N 1
ATOM 1404 C CA . MET A 1 166 ? -22.535 -36.503 19.053 1.00 69.56 166 MET A CA 1
ATOM 1405 C C . MET A 1 166 ? -23.850 -35.773 19.340 1.00 69.56 166 MET A C 1
ATOM 1407 O O . MET A 1 166 ? -24.938 -36.307 19.127 1.00 69.56 166 MET A O 1
ATOM 1411 N N . HIS A 1 167 ? -23.757 -34.534 19.823 1.00 72.25 167 HIS A N 1
ATOM 1412 C CA . HIS A 1 167 ? -24.925 -33.707 20.129 1.00 72.25 167 HIS A CA 1
ATOM 1413 C C . HIS A 1 167 ? -25.293 -32.806 18.946 1.00 72.25 167 HIS A C 1
ATOM 1415 O O . HIS A 1 167 ? -24.499 -31.973 18.513 1.00 72.25 167 HIS A O 1
ATOM 1421 N N . HIS A 1 168 ? -26.527 -32.923 18.450 1.00 69.31 168 HIS A N 1
ATOM 1422 C CA . HIS A 1 168 ? -27.061 -32.001 17.450 1.00 69.31 168 HIS A CA 1
ATOM 1423 C C . HIS A 1 168 ? -27.752 -30.817 18.139 1.00 69.31 168 HIS A C 1
ATOM 1425 O O . HIS A 1 168 ? -28.864 -30.942 18.660 1.00 69.31 168 HIS A O 1
ATOM 1431 N N . VAL A 1 169 ? -27.111 -29.648 18.137 1.00 71.56 169 VAL A N 1
ATOM 1432 C CA . VAL A 1 169 ? -27.680 -28.433 18.735 1.00 71.56 169 VAL A CA 1
ATOM 1433 C C . VAL A 1 169 ? -28.739 -27.855 17.796 1.00 71.56 169 VAL A C 1
ATOM 1435 O O . VAL A 1 169 ? -28.431 -27.394 16.704 1.00 71.56 169 VAL A O 1
ATOM 1438 N N . ARG A 1 170 ? -30.012 -27.892 18.212 1.00 73.25 170 ARG A N 1
ATOM 1439 C CA . ARG A 1 170 ? -31.140 -27.370 17.413 1.00 73.25 170 ARG A CA 1
ATOM 1440 C C . ARG A 1 170 ? -31.304 -25.848 17.499 1.00 73.25 170 ARG A C 1
ATOM 1442 O O . ARG A 1 170 ? -31.854 -25.257 16.577 1.00 73.25 170 ARG A O 1
ATOM 1449 N N . LYS A 1 171 ? -30.865 -25.216 18.593 1.00 69.31 171 LYS A N 1
ATOM 1450 C CA . LYS A 1 171 ? -30.911 -23.760 18.789 1.00 69.31 171 LYS A CA 1
ATOM 1451 C C . LYS A 1 171 ? -29.898 -23.349 19.859 1.00 69.31 171 LYS A C 1
ATOM 1453 O O . LYS A 1 171 ? -29.936 -23.890 20.961 1.00 69.31 171 LYS A O 1
ATOM 1458 N N . LEU A 1 172 ? -29.016 -22.408 19.537 1.00 61.19 172 LEU A N 1
ATOM 1459 C CA . LEU A 1 172 ? -28.219 -21.678 20.526 1.00 61.19 172 LEU A CA 1
ATOM 1460 C C . LEU A 1 172 ? -29.078 -20.502 21.009 1.00 61.19 172 LEU A C 1
ATOM 1462 O O . LEU A 1 172 ? -29.683 -19.815 20.187 1.00 61.19 172 LEU A O 1
ATOM 1466 N N . LYS A 1 173 ? -29.218 -20.328 22.324 1.00 53.66 173 LYS A N 1
ATOM 1467 C CA . LYS A 1 173 ? -29.753 -19.081 22.885 1.00 53.66 173 LYS A CA 1
ATOM 1468 C C . LYS A 1 173 ? -28.595 -18.088 22.975 1.00 53.66 173 LYS A C 1
ATOM 1470 O O . LYS A 1 173 ? -27.526 -18.492 23.430 1.00 53.66 173 LYS A O 1
ATOM 1475 N N . ASP A 1 174 ? -28.844 -16.867 22.505 1.00 51.88 174 ASP A N 1
ATOM 1476 C CA . ASP A 1 174 ? -27.953 -15.706 22.629 1.00 51.88 174 ASP A CA 1
ATOM 1477 C C . ASP A 1 174 ? -27.651 -15.357 24.093 1.00 51.88 174 ASP A C 1
ATOM 1479 O O . ASP A 1 174 ? -28.574 -15.500 24.936 1.00 51.88 174 ASP A O 1
#

Radius of gyration: 23.64 Å; chains: 1; bounding box: 58×59×54 Å

Secondary structure (DSSP, 8-state):
-HHHHHHHTT-EEEEEETTEEEEEE---GGGTTS-HHHHHHHHHHHHHHHHHHHTTSS--HHHHHHHHHHHHHHHHHHHHHTT--HHHHHHHHEETTEEEEEEE-TTS-EEEEE---S--PPPP----S---------------HHHHHHTTB-TTT--BS--------S----

pLDDT: mean 81.89, std 12.99, range [51.12, 96.5]

Sequence (174 aa):
MIRKKLLDYGALEIKMHNGKEFYKPKHRPYLINSDDLEILERYNAEIRGIYNFYSIANNCHSLHTFKYIMEYSMYKTYASKYRSSVVQICKKYKKDGVFTVSYKNRKGQTLKRQFYHDGFKRKKQEYGDCYDRLPVQYFYHGTSLIDRLKANRCELCGKENIKLDMHHVRKLKD

Foldseek 3Di:
DLVVVCVVQVQWDWDDDPNDTDIAGAADQVCLPPDPVVLLVVLQVSLVVVLVVCLQPPPQVVSVVSLVSSVVNSLVNVCVSVVHDSVVQCVVQPDPNWRKDWDADPVRDIDIDTHDDPGRHRDDPPPPDDPPDDPPPPPPPCCDPVNVVVQQADPVPRDHDDDDDDDDDPDDDD